Protein AF-A0A2M8WEQ7-F1 (afdb_monomer)

Sequence (123 aa):
MQTQSLDTAETPARSGWLRGLRKRWVRWTAALAVMGFGVFITLSIWAEPGSPVAFHGGRLMASGRLQQVLNDPSAAGGEYGPTVGKDFTDKAGRNCRPFAQGAIDGTACRIDGEWRVIEMRQR

pLDDT: mean 71.85, std 11.95, range [42.03, 89.12]

Organism: NCBI:txid93064

Secondary structure (DSSP, 8-state):
----------------THHHHHHHHHHHHHHHHHHHHHHHHHHHHHTSS--SEEEETTEEEE-THHHHHHH-GGG--STTS-EE---EE-TTS-EEEEEEETTEEEEEEEETTEEEEEEEEE-

Mean predicted aligned error: 16.6 Å

Foldseek 3Di:
DDDDDPDDDDDPPDPPPPVPVCVVVVVVVVVVVVVVVVVVVVVVVVPPPDDCWDCDPNFTFGDGQNQVCVVPVVSQDDPQGKHWDDWDQDPVRWIKIWIDGHQKTFIWTQDPNTTTTPTIDGD

Nearest PDB structures (foldseek):
  8tzx-assembly2_E  TM=6.313E-01  e=1.523E+00  Homo sapiens
  8buq-assembly1_A  TM=6.376E-01  e=2.019E+00  Homo sapiens
  9fd2-assembly1_b  TM=7.407E-01  e=4.699E+00  Homo sapiens
  6ud7-assembly1_B  TM=6.350E-01  e=4.699E+00  Homo sapiens
  6neo-assembly1_B  TM=6.606E-01  e=6.588E+00  Deinococcus radiodurans R1 = ATCC 13939 = DSM 20539

Solvent-accessible surface area (backbone atoms only — not comparable to full-atom values): 7300 Å² total; per-residue (Å²): 138,91,83,84,85,85,79,76,88,79,78,85,77,80,83,68,70,72,62,61,63,52,52,56,55,52,51,54,51,51,54,50,48,56,50,50,49,50,51,48,51,52,50,52,62,74,53,50,68,54,62,50,54,40,80,55,95,95,37,45,26,47,23,57,62,40,36,50,22,73,74,37,62,83,67,41,62,64,102,74,35,44,42,67,57,73,76,44,70,47,98,85,72,34,54,26,34,39,36,40,42,81,60,37,36,35,33,31,31,50,54,99,89,40,49,32,44,79,44,79,46,76,113

Radius of gyration: 32.5 Å; Cα contacts (8 Å, |Δi|>4): 152; chains: 1; bounding box: 82×35×89 Å

Structure (mmCIF, N/CA/C/O backbone):
data_AF-A0A2M8WEQ7-F1
#
_entry.id   AF-A0A2M8WEQ7-F1
#
loop_
_atom_site.group_PDB
_atom_site.id
_atom_site.type_symbol
_atom_site.label_atom_id
_atom_site.label_alt_id
_atom_site.label_comp_id
_a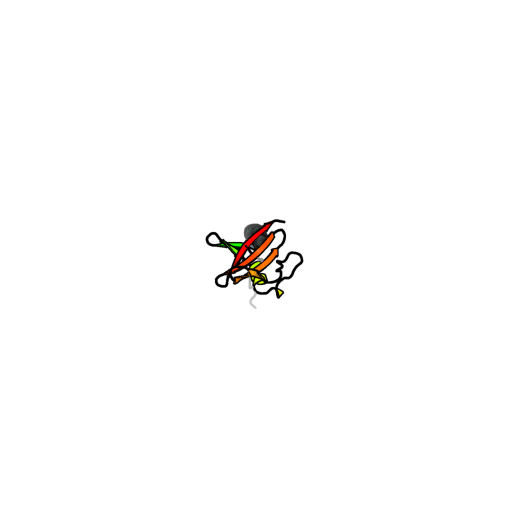tom_site.label_asym_id
_atom_site.label_entity_id
_atom_site.label_seq_id
_atom_site.pdbx_PDB_ins_code
_atom_site.Cartn_x
_atom_site.Cartn_y
_atom_site.Cartn_z
_atom_site.occupancy
_atom_site.B_iso_or_equiv
_atom_site.auth_seq_id
_atom_site.auth_comp_id
_atom_site.auth_asym_id
_atom_site.auth_atom_id
_atom_site.pdbx_PDB_model_num
ATOM 1 N N . MET A 1 1 ? 67.448 -22.110 -68.778 1.00 42.03 1 MET A N 1
ATOM 2 C CA . MET A 1 1 ? 66.779 -20.923 -68.207 1.00 42.03 1 MET A CA 1
ATOM 3 C C . MET A 1 1 ? 65.326 -20.983 -68.655 1.00 42.03 1 MET A C 1
ATOM 5 O O . MET A 1 1 ? 65.063 -20.718 -69.818 1.00 42.03 1 MET A O 1
ATOM 9 N N . GLN A 1 2 ? 64.430 -21.493 -67.804 1.00 46.06 2 GLN A N 1
ATOM 10 C CA . GLN A 1 2 ? 62.999 -21.604 -68.105 1.00 46.06 2 GLN A CA 1
ATOM 11 C C . GLN A 1 2 ? 62.310 -20.292 -67.732 1.00 46.06 2 GLN A C 1
ATOM 13 O O . GLN A 1 2 ? 62.495 -19.788 -66.627 1.00 46.06 2 GLN A O 1
ATOM 18 N N . THR A 1 3 ? 61.544 -19.746 -68.666 1.00 54.12 3 THR A N 1
ATOM 19 C CA . THR A 1 3 ? 60.697 -18.570 -68.482 1.00 54.12 3 THR A CA 1
ATOM 20 C C . THR A 1 3 ? 59.241 -18.956 -68.717 1.00 54.12 3 THR A C 1
ATOM 22 O O . THR A 1 3 ? 58.953 -19.724 -69.632 1.00 54.12 3 THR A O 1
ATOM 25 N N . GLN A 1 4 ? 58.367 -18.313 -67.932 1.00 54.44 4 GLN A N 1
ATOM 26 C CA . GLN A 1 4 ? 56.910 -18.158 -68.079 1.00 54.44 4 GLN A CA 1
ATOM 27 C C . GLN A 1 4 ? 56.033 -19.076 -67.211 1.00 54.44 4 GLN A C 1
ATOM 29 O O . GLN A 1 4 ? 55.538 -20.107 -67.656 1.00 54.44 4 GLN A O 1
ATOM 34 N N . SER A 1 5 ? 55.753 -18.612 -65.989 1.00 51.62 5 SER A N 1
ATOM 35 C CA . SER A 1 5 ? 54.477 -18.849 -65.312 1.00 51.62 5 SER A CA 1
ATOM 36 C C . SER A 1 5 ? 53.500 -17.737 -65.717 1.00 51.62 5 SER A C 1
ATOM 38 O O . SER A 1 5 ? 53.662 -16.572 -65.351 1.00 51.62 5 SER A O 1
ATOM 40 N N . LEU A 1 6 ? 52.511 -18.090 -66.536 1.00 58.34 6 LEU A N 1
ATOM 41 C CA . LEU A 1 6 ? 51.311 -17.288 -66.761 1.00 58.34 6 LEU A CA 1
ATOM 42 C C . LEU A 1 6 ? 50.342 -17.610 -65.623 1.00 58.34 6 LEU A C 1
ATOM 44 O O . LEU A 1 6 ? 49.514 -18.507 -65.755 1.00 58.34 6 LEU A O 1
ATOM 48 N N . ASP A 1 7 ? 50.466 -16.897 -64.506 1.00 56.88 7 ASP A N 1
ATOM 49 C CA . ASP A 1 7 ? 49.421 -16.903 -63.487 1.00 56.88 7 ASP A CA 1
ATOM 50 C C . ASP A 1 7 ? 48.370 -15.852 -63.841 1.00 56.88 7 ASP A C 1
ATOM 52 O O . ASP A 1 7 ? 48.548 -14.636 -63.753 1.00 56.88 7 ASP A O 1
ATOM 56 N N . THR A 1 8 ? 47.289 -16.418 -64.354 1.00 59.75 8 THR A N 1
ATOM 57 C CA . THR A 1 8 ? 45.965 -15.882 -64.625 1.00 59.75 8 THR A CA 1
ATOM 58 C C . THR A 1 8 ? 45.499 -14.878 -63.569 1.00 59.75 8 THR A C 1
ATOM 60 O O . THR A 1 8 ? 45.636 -15.081 -62.367 1.00 59.75 8 THR A O 1
ATOM 63 N N . ALA A 1 9 ? 44.915 -13.787 -64.057 1.00 60.12 9 ALA A N 1
ATOM 64 C CA . ALA A 1 9 ? 44.344 -12.699 -63.283 1.00 60.12 9 ALA A CA 1
ATOM 65 C C . ALA A 1 9 ? 43.273 -13.154 -62.278 1.00 60.12 9 ALA A C 1
ATOM 67 O O . ALA A 1 9 ? 42.354 -13.882 -62.647 1.00 60.12 9 ALA A O 1
ATOM 68 N N . GLU A 1 10 ? 43.285 -12.576 -61.074 1.00 54.62 10 GLU A N 1
ATOM 69 C CA . GLU A 1 10 ? 42.107 -12.559 -60.207 1.00 54.62 10 GLU A CA 1
ATOM 70 C C . GLU A 1 10 ? 41.823 -11.137 -59.713 1.00 54.62 10 GLU A C 1
ATOM 72 O O . GLU A 1 10 ? 42.531 -10.535 -58.907 1.00 54.62 10 GLU A O 1
ATOM 77 N N . THR A 1 11 ? 40.770 -10.564 -60.290 1.00 61.44 11 THR A N 1
ATOM 78 C CA . THR A 1 11 ? 40.176 -9.289 -59.897 1.00 61.44 11 THR A CA 1
ATOM 79 C C . THR A 1 11 ? 39.514 -9.472 -58.527 1.00 61.44 11 THR A C 1
ATOM 81 O O . THR A 1 11 ? 38.698 -10.385 -58.395 1.00 61.44 11 THR A O 1
ATOM 84 N N . PRO A 1 12 ? 39.765 -8.632 -57.503 1.00 56.47 12 PRO A N 1
ATOM 85 C CA . PRO A 1 12 ? 39.027 -8.754 -56.254 1.00 56.47 12 PRO A CA 1
ATOM 86 C C . PRO A 1 12 ? 37.552 -8.416 -56.503 1.00 56.47 12 PRO A C 1
ATOM 88 O O . PRO A 1 12 ? 37.170 -7.266 -56.737 1.00 56.47 12 PRO A O 1
ATOM 91 N N . ALA A 1 13 ? 36.712 -9.450 -56.463 1.00 58.16 13 ALA A N 1
ATOM 92 C CA . ALA A 1 13 ? 35.269 -9.341 -56.564 1.00 58.16 13 ALA A CA 1
ATOM 93 C C . ALA A 1 13 ? 34.728 -8.467 -55.420 1.00 58.16 13 ALA A C 1
ATOM 95 O O . ALA A 1 13 ? 34.742 -8.820 -54.240 1.00 58.16 13 ALA A O 1
ATOM 96 N N . ARG A 1 14 ? 34.227 -7.289 -55.795 1.00 58.00 14 ARG A N 1
ATOM 97 C CA . ARG A 1 14 ? 33.531 -6.328 -54.938 1.00 58.00 14 ARG A CA 1
ATOM 98 C C . ARG A 1 14 ? 32.280 -6.988 -54.342 1.00 58.00 14 ARG A C 1
ATOM 100 O O . ARG A 1 14 ? 31.249 -7.097 -55.003 1.00 58.00 14 ARG A O 1
ATOM 107 N N . SER A 1 15 ? 32.342 -7.391 -53.073 1.00 60.31 15 SER A N 1
ATOM 108 C CA . SER A 1 15 ? 31.239 -8.003 -52.318 1.00 60.31 15 SER A CA 1
ATOM 109 C C . SER A 1 15 ? 30.140 -6.979 -51.965 1.00 60.31 15 SER A C 1
ATOM 111 O O . SER A 1 15 ? 29.954 -6.534 -50.833 1.00 60.31 15 SER A O 1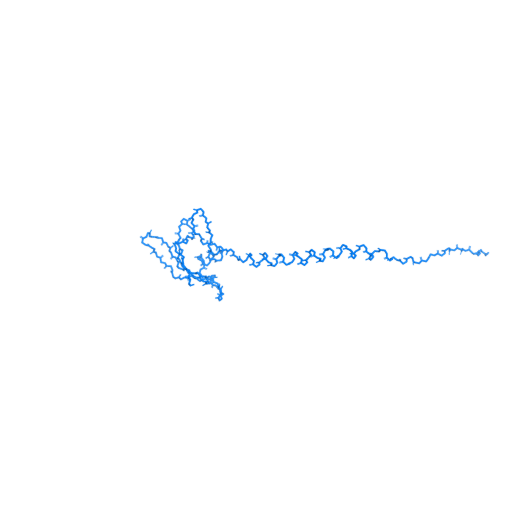
ATOM 113 N N . GLY A 1 16 ? 29.377 -6.559 -52.976 1.00 57.53 16 GLY A N 1
ATOM 114 C CA . GLY A 1 16 ? 28.244 -5.633 -52.846 1.00 57.53 16 GLY A CA 1
ATOM 115 C C . GLY A 1 16 ? 26.942 -6.260 -52.326 1.00 57.53 16 GLY A C 1
ATOM 116 O O . GLY A 1 16 ? 26.010 -5.531 -51.994 1.00 57.53 16 GLY A O 1
ATOM 117 N N . TRP A 1 17 ? 26.867 -7.586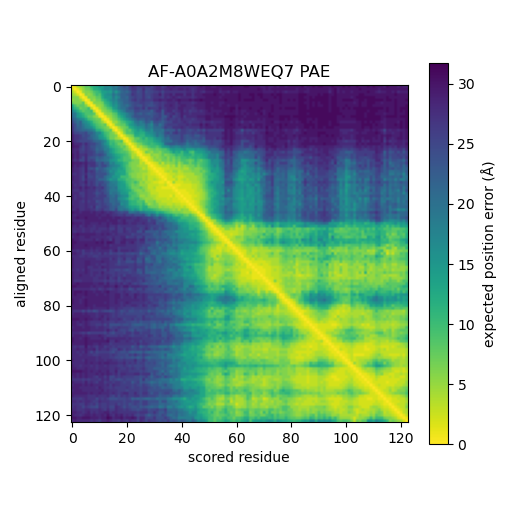 -52.216 1.00 54.38 17 TRP A N 1
ATOM 118 C CA . TRP A 1 17 ? 25.597 -8.309 -52.063 1.00 54.38 17 TRP A CA 1
ATOM 119 C C . TRP A 1 17 ? 25.087 -8.443 -50.618 1.00 54.38 17 TRP A C 1
ATOM 121 O O . TRP A 1 17 ? 23.887 -8.597 -50.399 1.00 54.38 17 TRP A O 1
ATOM 131 N N . LEU A 1 18 ? 25.947 -8.276 -49.608 1.00 54.44 18 LEU A N 1
ATOM 132 C CA . LEU A 1 18 ? 25.551 -8.413 -48.195 1.00 54.44 18 LEU A CA 1
ATOM 133 C C . LEU A 1 18 ? 24.863 -7.164 -47.608 1.00 54.44 18 LEU A C 1
ATOM 135 O O . LEU A 1 18 ? 24.296 -7.216 -46.516 1.00 54.44 18 LEU A O 1
ATOM 139 N N . ARG A 1 19 ? 24.863 -6.028 -48.321 1.00 56.56 19 ARG A N 1
ATOM 140 C CA . ARG A 1 19 ? 24.251 -4.775 -47.835 1.00 56.56 19 ARG A CA 1
ATOM 141 C C . ARG A 1 19 ? 22.738 -4.688 -48.064 1.00 56.56 19 ARG A C 1
ATOM 143 O O . ARG A 1 19 ? 22.064 -3.993 -47.308 1.00 56.56 19 ARG A O 1
ATOM 150 N N . GLY A 1 20 ? 22.195 -5.385 -49.064 1.00 55.22 20 GLY A N 1
ATOM 151 C CA . GLY A 1 20 ? 20.774 -5.290 -49.432 1.00 55.22 20 GLY A CA 1
ATOM 152 C C . GLY A 1 20 ? 19.840 -6.066 -48.497 1.00 55.22 20 GLY A C 1
ATOM 153 O O . GLY A 1 20 ? 18.846 -5.525 -48.013 1.00 55.22 20 GLY A O 1
ATOM 154 N N . LEU A 1 21 ? 20.195 -7.316 -48.185 1.00 54.97 21 LEU A N 1
ATOM 155 C CA . LEU A 1 21 ? 19.383 -8.223 -47.360 1.00 54.97 21 LEU A CA 1
ATOM 156 C C . LEU A 1 21 ? 19.338 -7.803 -45.886 1.00 54.97 21 LEU A C 1
ATOM 158 O O . LEU A 1 21 ? 18.271 -7.818 -45.267 1.00 54.97 21 LEU A O 1
ATOM 162 N N . ARG A 1 22 ? 20.469 -7.319 -45.354 1.00 56.59 22 ARG A N 1
ATOM 163 C CA . ARG A 1 22 ? 20.561 -6.793 -43.986 1.00 56.59 22 ARG A CA 1
ATOM 164 C C . ARG A 1 22 ? 19.656 -5.576 -43.794 1.00 56.59 22 ARG A C 1
ATOM 166 O O . ARG A 1 22 ? 19.045 -5.432 -42.748 1.00 56.59 22 ARG A O 1
ATOM 173 N N . LYS A 1 23 ? 19.499 -4.729 -44.817 1.00 59.78 23 LYS A N 1
ATOM 174 C CA . LYS A 1 23 ? 18.723 -3.482 -44.731 1.00 59.78 23 LYS A CA 1
ATOM 175 C C . LYS A 1 23 ? 17.220 -3.717 -44.586 1.00 59.78 23 LYS A C 1
ATOM 177 O O . LYS A 1 23 ? 16.560 -2.930 -43.918 1.00 59.78 23 LYS A O 1
ATOM 182 N N . ARG A 1 24 ? 16.674 -4.787 -45.180 1.00 60.34 24 ARG A N 1
ATOM 183 C CA . ARG A 1 24 ? 15.242 -5.100 -45.064 1.00 60.34 24 ARG A CA 1
ATOM 184 C C . ARG A 1 24 ? 14.922 -5.658 -43.680 1.00 60.34 24 ARG A C 1
ATOM 186 O O . ARG A 1 24 ? 14.065 -5.097 -43.014 1.00 60.34 24 ARG A O 1
ATOM 193 N N . TRP A 1 25 ? 15.664 -6.664 -43.217 1.00 59.53 25 TRP A N 1
ATOM 194 C CA . TRP A 1 25 ? 15.484 -7.252 -41.883 1.00 59.53 25 TRP A CA 1
ATOM 195 C C . TRP A 1 25 ? 15.759 -6.257 -40.753 1.00 59.53 25 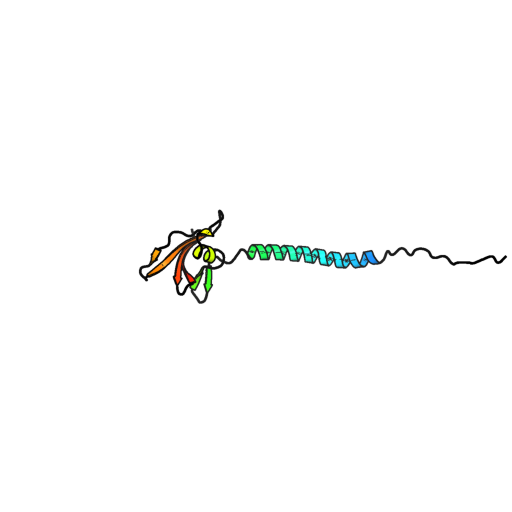TRP A C 1
ATOM 197 O O . TRP A 1 25 ? 14.942 -6.138 -39.848 1.00 59.53 25 TRP A O 1
ATOM 207 N N . VAL A 1 26 ? 16.823 -5.455 -40.862 1.00 65.56 26 VAL A N 1
ATOM 208 C CA . VAL A 1 26 ? 17.139 -4.401 -39.880 1.00 65.56 26 VAL A CA 1
ATOM 209 C C . VAL A 1 26 ? 16.028 -3.349 -39.782 1.00 65.56 26 VAL A C 1
ATOM 211 O O . VAL A 1 26 ? 15.791 -2.786 -38.716 1.00 65.56 26 VAL A O 1
ATOM 214 N N . ARG A 1 27 ? 15.302 -3.086 -40.875 1.00 62.97 27 ARG A N 1
ATOM 215 C CA . ARG A 1 27 ? 14.189 -2.128 -40.861 1.00 62.97 27 ARG A CA 1
ATOM 216 C C . ARG A 1 27 ? 12.967 -2.674 -40.121 1.00 62.97 27 ARG A C 1
ATOM 218 O O . ARG A 1 27 ? 12.314 -1.922 -39.407 1.00 62.97 27 ARG A O 1
ATOM 225 N N . TRP A 1 28 ? 12.695 -3.973 -40.248 1.00 69.56 28 TRP A N 1
ATOM 226 C CA . TRP A 1 28 ? 11.638 -4.641 -39.483 1.00 69.56 28 TRP A CA 1
ATOM 227 C C . TRP A 1 28 ? 12.004 -4.777 -38.000 1.00 69.56 28 TRP A C 1
ATOM 229 O O . TRP A 1 28 ? 11.153 -4.538 -37.148 1.00 69.56 28 TRP A O 1
ATOM 239 N N . THR A 1 29 ? 13.272 -5.054 -37.669 1.00 69.62 29 THR A N 1
ATOM 240 C CA . THR A 1 29 ? 13.717 -5.095 -36.265 1.00 69.62 29 THR A CA 1
ATOM 241 C C . THR A 1 29 ? 13.685 -3.719 -35.611 1.00 69.62 29 THR A C 1
ATOM 243 O O . THR A 1 29 ? 13.322 -3.622 -34.447 1.00 69.62 29 THR A O 1
ATOM 246 N N . ALA A 1 30 ? 14.011 -2.648 -36.342 1.00 69.00 30 ALA A N 1
ATOM 247 C CA . ALA A 1 30 ? 13.915 -1.286 -35.817 1.00 69.00 30 ALA A CA 1
ATOM 248 C C . ALA A 1 30 ? 12.460 -0.894 -35.505 1.00 69.00 30 ALA A C 1
ATOM 250 O O . ALA A 1 30 ? 12.193 -0.333 -34.447 1.00 69.00 30 ALA A O 1
ATOM 251 N N . ALA A 1 31 ? 11.512 -1.238 -36.384 1.00 71.31 31 ALA A N 1
ATOM 252 C CA . ALA A 1 31 ? 10.092 -0.972 -36.154 1.00 71.31 31 ALA A CA 1
ATOM 253 C C . ALA A 1 31 ? 9.549 -1.745 -34.939 1.00 71.31 31 ALA A C 1
ATOM 255 O O . ALA A 1 31 ? 8.888 -1.164 -34.079 1.00 71.31 31 ALA A O 1
ATOM 256 N N . LEU A 1 32 ? 9.887 -3.035 -34.829 1.00 78.12 32 LEU A N 1
ATOM 257 C CA . LEU A 1 32 ? 9.495 -3.854 -33.682 1.00 78.12 32 LEU A CA 1
ATOM 258 C C . LEU A 1 32 ? 10.178 -3.412 -32.384 1.00 78.12 32 LEU A C 1
ATOM 260 O O . LEU A 1 32 ? 9.555 -3.484 -31.333 1.00 78.12 32 LEU A O 1
ATOM 264 N N . ALA A 1 33 ? 11.417 -2.917 -32.439 1.00 75.75 33 ALA A N 1
ATOM 265 C CA . ALA A 1 33 ? 12.118 -2.415 -31.262 1.00 75.75 33 ALA A CA 1
ATOM 266 C C . ALA A 1 33 ? 11.466 -1.142 -30.709 1.00 75.75 33 ALA A C 1
ATOM 268 O O . ALA A 1 33 ? 11.247 -1.059 -29.508 1.00 75.75 33 ALA A O 1
ATOM 269 N N . VAL A 1 34 ? 11.099 -0.179 -31.562 1.00 78.44 34 VAL A N 1
ATOM 270 C CA . VAL A 1 34 ? 10.421 1.052 -31.112 1.00 78.44 34 VAL A CA 1
ATOM 271 C C . VAL A 1 34 ? 9.025 0.739 -30.570 1.00 78.44 34 VAL A C 1
ATOM 273 O O . VAL A 1 34 ? 8.640 1.264 -29.528 1.00 78.44 34 VAL A O 1
ATOM 276 N N . MET A 1 35 ? 8.287 -0.161 -31.226 1.00 81.12 35 MET A N 1
ATOM 277 C CA . MET A 1 35 ? 6.967 -0.588 -30.760 1.00 81.12 35 MET A CA 1
ATOM 278 C C . MET A 1 35 ? 7.058 -1.377 -29.448 1.00 81.12 35 MET A C 1
ATOM 280 O O . MET A 1 35 ? 6.319 -1.093 -28.512 1.00 81.12 35 MET A O 1
ATOM 284 N N . GLY A 1 36 ? 8.001 -2.314 -29.346 1.00 84.38 36 GLY A N 1
ATOM 285 C CA . GLY A 1 36 ? 8.260 -3.083 -28.133 1.00 84.38 36 GLY A CA 1
ATOM 286 C C . GLY A 1 36 ? 8.725 -2.204 -26.976 1.00 84.38 36 GLY A C 1
ATOM 287 O O . GLY A 1 36 ? 8.275 -2.402 -25.858 1.00 84.38 36 GLY A O 1
ATOM 288 N N . PHE A 1 37 ? 9.553 -1.192 -27.240 1.00 83.44 37 PHE A N 1
ATOM 289 C CA . PHE A 1 37 ? 10.006 -0.239 -26.228 1.00 83.44 37 PHE A CA 1
ATOM 290 C C . PHE A 1 37 ? 8.876 0.687 -25.765 1.00 83.44 37 PHE A C 1
ATOM 292 O O . PHE A 1 37 ? 8.738 0.925 -24.571 1.00 83.44 37 PHE A O 1
ATOM 299 N N . GLY A 1 38 ? 8.020 1.147 -26.683 1.00 80.06 38 GLY A N 1
ATOM 300 C CA . GLY A 1 38 ? 6.812 1.899 -26.340 1.00 80.06 38 GLY A CA 1
ATOM 301 C C . GLY A 1 38 ? 5.848 1.075 -25.487 1.00 80.06 38 GLY A C 1
ATOM 302 O O . GLY A 1 38 ? 5.436 1.529 -24.426 1.00 80.06 38 GLY A O 1
ATOM 303 N N . VAL A 1 39 ? 5.562 -0.166 -25.893 1.00 83.94 39 VAL A N 1
ATOM 304 C CA . VAL A 1 39 ? 4.731 -1.105 -25.121 1.00 83.94 39 VAL A CA 1
ATOM 305 C C . VAL A 1 39 ? 5.366 -1.417 -23.771 1.00 83.94 39 VAL A C 1
ATOM 307 O O . VAL A 1 39 ? 4.659 -1.442 -22.775 1.00 83.94 39 VAL A O 1
ATOM 310 N N . PHE A 1 40 ? 6.683 -1.605 -23.710 1.00 80.75 40 PHE A N 1
ATOM 311 C CA . PHE A 1 40 ? 7.399 -1.844 -22.461 1.00 80.75 40 PHE A CA 1
ATOM 312 C C . PHE A 1 40 ? 7.288 -0.645 -21.519 1.00 80.75 40 PHE A C 1
ATOM 314 O O . PHE A 1 40 ? 6.907 -0.830 -20.374 1.00 80.75 40 PHE A O 1
ATOM 321 N N . ILE A 1 41 ? 7.517 0.580 -22.002 1.00 78.94 41 ILE A N 1
ATOM 322 C CA . ILE A 1 41 ? 7.345 1.801 -21.203 1.00 78.94 41 ILE A CA 1
ATOM 323 C C . ILE A 1 41 ? 5.892 1.950 -20.747 1.00 78.94 41 ILE A C 1
ATOM 325 O O . ILE A 1 41 ? 5.651 2.195 -19.571 1.00 78.94 41 ILE A O 1
ATOM 329 N N . THR A 1 42 ? 4.912 1.775 -21.637 1.00 73.62 42 THR A N 1
ATOM 330 C CA . THR A 1 42 ? 3.493 1.859 -21.268 1.00 73.62 42 THR A CA 1
ATOM 331 C C . THR A 1 42 ? 3.121 0.789 -20.246 1.00 73.62 42 THR A C 1
ATOM 333 O O . THR A 1 42 ? 2.466 1.109 -19.262 1.00 73.62 42 THR A O 1
ATOM 336 N N . LEU A 1 43 ? 3.576 -0.453 -20.419 1.00 74.31 43 LEU A N 1
ATOM 337 C CA . LEU A 1 43 ? 3.375 -1.518 -19.441 1.00 74.31 43 LEU A CA 1
ATOM 338 C C . LEU A 1 43 ? 4.091 -1.217 -18.129 1.00 74.31 43 LEU A C 1
ATOM 340 O O . LEU A 1 43 ? 3.523 -1.512 -17.097 1.00 74.31 43 LEU A O 1
ATOM 344 N N . SER A 1 44 ? 5.280 -0.615 -18.134 1.00 62.62 44 SER A N 1
ATOM 345 C CA . SER A 1 44 ? 5.990 -0.224 -16.911 1.00 62.62 44 SER A CA 1
ATOM 346 C C . SER A 1 44 ? 5.304 0.923 -16.169 1.00 62.62 44 SER A C 1
ATOM 348 O O . SER A 1 44 ? 5.273 0.889 -14.947 1.00 62.62 44 SER A O 1
ATOM 350 N N . ILE A 1 45 ? 4.722 1.895 -16.882 1.00 63.28 45 ILE A N 1
ATOM 351 C CA . ILE A 1 45 ? 3.956 3.005 -16.287 1.00 63.28 45 ILE A CA 1
ATOM 352 C C . ILE A 1 45 ? 2.616 2.501 -15.737 1.00 63.28 45 ILE A C 1
ATOM 354 O O . ILE A 1 45 ? 2.210 2.863 -14.643 1.00 63.28 45 ILE A O 1
ATOM 358 N N . TRP A 1 46 ? 1.917 1.628 -16.466 1.00 57.62 46 TRP A N 1
ATOM 359 C CA . TRP A 1 46 ? 0.680 1.008 -15.973 1.00 57.62 46 TRP A CA 1
ATOM 360 C C . TRP A 1 46 ? 0.935 -0.098 -14.941 1.00 57.62 46 TRP A C 1
ATOM 362 O O . TRP A 1 46 ? 0.039 -0.439 -14.173 1.00 57.62 46 TRP A O 1
ATOM 372 N N . ALA A 1 47 ? 2.155 -0.631 -14.895 1.00 52.56 47 ALA A N 1
ATOM 373 C CA . ALA A 1 47 ? 2.673 -1.471 -13.823 1.00 52.56 47 ALA A CA 1
ATOM 374 C C . ALA A 1 47 ? 3.326 -0.640 -12.708 1.00 52.56 47 ALA A C 1
ATOM 376 O O . ALA A 1 47 ? 4.176 -1.156 -11.975 1.00 52.56 47 ALA A O 1
ATOM 377 N N . GLU A 1 48 ? 2.905 0.620 -12.529 1.00 52.19 48 GLU A N 1
ATOM 378 C CA . GLU A 1 48 ? 3.044 1.285 -11.238 1.00 52.19 48 GLU A CA 1
ATOM 379 C C . GLU A 1 48 ? 2.506 0.342 -10.136 1.00 52.19 48 GLU A C 1
ATOM 381 O O . GLU A 1 48 ? 1.552 -0.416 -10.356 1.00 52.19 48 GLU A O 1
ATOM 386 N N . PRO A 1 49 ? 3.156 0.304 -8.965 1.00 50.12 49 PRO A N 1
ATOM 387 C CA . PRO A 1 49 ? 3.280 -0.893 -8.145 1.00 50.12 49 PRO A CA 1
ATOM 388 C C . PRO A 1 49 ? 1.993 -1.220 -7.393 1.00 50.12 49 PRO A C 1
ATOM 390 O O . PRO A 1 49 ? 1.865 -0.918 -6.210 1.00 50.12 49 PRO A O 1
ATOM 393 N N . GLY A 1 50 ? 1.080 -1.902 -8.082 1.00 54.09 50 GLY A N 1
ATOM 394 C CA . GLY A 1 50 ? -0.160 -2.428 -7.539 1.00 54.09 50 GLY A CA 1
ATOM 395 C C . GLY A 1 50 ? -1.134 -1.324 -7.147 1.00 54.09 50 GLY A C 1
ATOM 396 O O . GLY A 1 50 ? -0.781 -0.321 -6.530 1.00 54.09 50 GLY A O 1
ATOM 397 N N . SER A 1 51 ? -2.414 -1.535 -7.440 1.00 56.19 51 SER A N 1
ATOM 398 C CA . SER A 1 51 ? -3.447 -0.836 -6.683 1.00 56.19 51 SER A CA 1
ATOM 399 C C . SER A 1 51 ? -3.087 -0.940 -5.191 1.00 56.19 51 SER A C 1
ATOM 401 O O . SER A 1 51 ? -2.778 -2.044 -4.724 1.00 56.19 51 SER A O 1
ATOM 403 N N . PRO A 1 52 ? -3.063 0.169 -4.436 1.00 59.50 52 PRO A N 1
ATOM 404 C CA . PRO A 1 52 ? -2.684 0.131 -3.025 1.00 59.50 52 PRO A CA 1
ATOM 405 C C . PRO A 1 52 ? -3.624 -0.743 -2.197 1.00 59.50 52 PRO A C 1
ATOM 407 O O . PRO A 1 52 ? -3.280 -1.197 -1.108 1.00 59.50 52 PRO A O 1
ATOM 410 N N . VAL A 1 53 ? -4.791 -1.038 -2.762 1.00 65.56 53 VAL A N 1
ATOM 411 C CA . VAL A 1 53 ? -5.748 -2.001 -2.254 1.00 65.56 53 VAL A CA 1
ATOM 412 C C . VAL A 1 53 ? -6.041 -3.070 -3.308 1.00 65.56 53 VAL A C 1
ATOM 414 O O . VAL A 1 53 ? -6.386 -2.762 -4.449 1.00 65.56 53 VAL A O 1
ATOM 417 N N . ALA A 1 54 ? -5.929 -4.336 -2.933 1.00 73.50 54 ALA A N 1
ATOM 418 C CA . ALA A 1 54 ? -6.345 -5.474 -3.735 1.00 73.50 54 ALA A CA 1
ATOM 419 C C . ALA A 1 54 ? -7.711 -5.954 -3.248 1.00 73.50 54 ALA A C 1
ATOM 421 O O . ALA A 1 54 ? -7.951 -6.088 -2.047 1.00 73.50 54 ALA A O 1
ATOM 422 N N . PHE A 1 55 ? -8.616 -6.246 -4.177 1.00 66.81 55 PHE A N 1
ATOM 423 C CA . PHE A 1 55 ? -9.889 -6.869 -3.838 1.00 66.81 55 PHE A CA 1
ATOM 424 C C . PHE A 1 55 ? -9.711 -8.390 -3.845 1.00 66.81 55 PHE A C 1
ATOM 426 O O . PHE A 1 55 ? -9.524 -8.989 -4.903 1.00 66.81 55 PHE A O 1
ATOM 433 N N . HIS A 1 56 ? -9.738 -9.022 -2.671 1.00 67.50 56 HIS A N 1
ATOM 434 C CA . HIS A 1 56 ? -9.569 -10.467 -2.530 1.00 67.50 56 HIS A CA 1
ATOM 435 C C . HIS A 1 56 ? -10.776 -11.081 -1.814 1.00 67.50 56 HIS A C 1
ATOM 437 O O . HIS A 1 56 ? -11.058 -10.776 -0.653 1.00 67.50 56 HIS A O 1
ATOM 443 N N . GLY A 1 57 ? -11.522 -11.936 -2.522 1.00 62.19 57 GLY A N 1
ATOM 444 C CA . GLY A 1 57 ? -12.663 -12.669 -1.961 1.00 62.19 57 GLY A CA 1
ATOM 445 C C . GLY A 1 57 ? -13.745 -11.773 -1.344 1.00 62.19 57 GLY A C 1
ATOM 446 O O . GLY A 1 57 ? -14.194 -12.044 -0.233 1.00 62.19 57 GLY A O 1
ATOM 447 N N . GLY A 1 58 ? -14.118 -10.677 -2.016 1.00 70.38 58 GLY A N 1
ATOM 448 C CA . GLY A 1 58 ? -15.158 -9.758 -1.529 1.00 70.38 58 GLY A CA 1
ATOM 449 C C . GLY A 1 58 ? -14.684 -8.727 -0.500 1.00 70.38 58 GLY A C 1
ATOM 450 O O . GLY A 1 58 ? -15.509 -8.019 0.070 1.00 70.38 58 GLY A O 1
ATOM 451 N N . ARG A 1 59 ? -13.377 -8.657 -0.215 1.00 75.38 59 ARG A N 1
ATOM 452 C CA . ARG A 1 59 ? -12.801 -7.791 0.823 1.00 75.38 59 ARG A CA 1
ATOM 453 C C . ARG A 1 59 ? -11.642 -6.976 0.258 1.00 75.38 59 ARG A C 1
ATOM 455 O O . ARG A 1 59 ? -10.857 -7.484 -0.538 1.00 75.38 59 ARG A O 1
ATOM 462 N N . LEU A 1 60 ? -11.530 -5.724 0.695 1.00 78.50 60 LEU A N 1
ATOM 463 C CA . LEU A 1 60 ? -10.402 -4.853 0.369 1.00 78.50 60 LEU A CA 1
ATOM 464 C C . LEU A 1 60 ? -9.227 -5.183 1.296 1.00 78.50 60 LEU A C 1
ATOM 466 O O . LEU A 1 60 ? -9.336 -5.084 2.517 1.00 78.50 60 LEU A O 1
ATOM 470 N N . MET A 1 61 ? -8.107 -5.588 0.716 1.00 77.88 61 MET A N 1
ATOM 471 C CA . MET A 1 61 ? -6.853 -5.872 1.410 1.00 77.88 61 MET A CA 1
ATOM 472 C C . MET A 1 61 ? -5.812 -4.842 0.988 1.00 77.88 61 MET A C 1
ATOM 474 O O . MET A 1 61 ? -5.791 -4.440 -0.171 1.00 77.88 61 MET A O 1
ATOM 478 N N . ALA A 1 62 ? -4.946 -4.407 1.899 1.00 80.31 62 ALA A N 1
ATOM 479 C CA . ALA A 1 62 ? -3.818 -3.564 1.517 1.00 80.31 62 ALA A CA 1
ATOM 480 C C . ALA A 1 62 ? -2.801 -4.391 0.715 1.00 80.31 62 ALA A C 1
ATOM 482 O O . ALA A 1 62 ? -2.478 -5.509 1.113 1.00 80.31 62 ALA A O 1
ATOM 483 N N . SER A 1 63 ? -2.282 -3.849 -0.389 1.00 72.12 63 SER A N 1
ATOM 484 C CA . SER A 1 63 ? -1.323 -4.537 -1.262 1.00 72.12 63 SER A CA 1
ATOM 485 C C . SER A 1 63 ? -0.185 -3.632 -1.724 1.00 72.12 63 SER A C 1
ATOM 487 O O . SER A 1 63 ? -0.254 -2.404 -1.649 1.00 72.12 63 SER A O 1
ATOM 489 N N . GLY A 1 64 ? 0.896 -4.258 -2.195 1.00 76.25 64 GLY A N 1
ATOM 490 C CA . GLY A 1 64 ? 2.058 -3.559 -2.735 1.00 76.25 64 GLY A CA 1
ATOM 491 C C . GLY A 1 64 ? 2.708 -2.642 -1.700 1.00 76.25 64 GLY A C 1
ATOM 492 O O . GLY A 1 64 ? 2.973 -3.041 -0.563 1.00 76.25 64 GLY A O 1
ATOM 493 N N . ARG A 1 65 ? 2.945 -1.387 -2.091 1.00 73.56 65 ARG A N 1
ATOM 494 C CA . ARG A 1 65 ? 3.625 -0.399 -1.242 1.00 73.56 65 ARG A CA 1
ATOM 495 C C . ARG A 1 65 ? 2.827 -0.057 0.020 1.00 73.56 65 ARG A C 1
ATOM 497 O O . ARG A 1 65 ? 3.436 0.184 1.057 1.00 73.56 65 ARG A O 1
ATOM 504 N N . LEU A 1 66 ? 1.490 -0.094 -0.026 1.00 75.00 66 LEU A N 1
ATOM 505 C CA . LEU A 1 66 ? 0.660 0.187 1.150 1.00 75.00 66 LEU A CA 1
ATOM 506 C C . LEU A 1 66 ? 0.845 -0.879 2.236 1.00 75.00 66 LEU A C 1
ATOM 508 O O . LEU A 1 66 ? 1.027 -0.549 3.403 1.00 75.00 66 LEU A O 1
ATOM 512 N N . GLN A 1 67 ? 0.860 -2.157 1.853 1.00 78.56 67 GLN A N 1
ATOM 513 C CA . GLN A 1 67 ? 1.095 -3.258 2.791 1.00 78.56 67 GLN A CA 1
ATOM 514 C C . GLN A 1 67 ? 2.490 -3.182 3.420 1.00 78.56 67 GLN A C 1
ATOM 516 O O . GLN A 1 67 ? 2.653 -3.460 4.607 1.00 78.56 67 GLN A O 1
ATOM 521 N N . GLN A 1 68 ? 3.491 -2.774 2.637 1.00 78.75 68 GLN A N 1
ATOM 522 C CA . GLN A 1 68 ? 4.854 -2.604 3.125 1.00 78.75 68 GLN A CA 1
ATOM 523 C C . GLN A 1 68 ? 4.949 -1.492 4.174 1.00 78.75 68 GLN A C 1
ATOM 525 O O . GLN A 1 68 ? 5.526 -1.727 5.230 1.00 78.75 68 GLN A O 1
ATOM 530 N N . VAL A 1 69 ? 4.321 -0.335 3.936 1.00 82.06 69 VAL A N 1
ATOM 531 C CA . VAL A 1 69 ? 4.313 0.771 4.910 1.00 82.06 69 VAL A CA 1
ATOM 532 C C . VAL A 1 69 ? 3.442 0.458 6.133 1.00 82.06 69 VAL A C 1
ATOM 534 O O . VAL A 1 69 ? 3.768 0.848 7.251 1.00 82.06 69 VAL A O 1
ATOM 537 N N . LEU A 1 70 ? 2.357 -0.306 5.967 1.00 81.56 70 LEU A N 1
ATOM 538 C CA . LEU A 1 70 ? 1.564 -0.791 7.100 1.00 81.56 70 LEU A CA 1
ATOM 539 C C . LEU A 1 70 ? 2.343 -1.776 7.980 1.00 81.56 70 LEU A C 1
ATOM 541 O O . LEU A 1 70 ? 2.119 -1.798 9.187 1.00 81.56 70 LEU A O 1
ATOM 545 N N . ASN A 1 71 ? 3.252 -2.570 7.411 1.00 82.38 71 ASN A N 1
ATOM 546 C CA . ASN A 1 71 ? 4.134 -3.458 8.171 1.00 82.38 71 ASN A CA 1
ATOM 547 C C . ASN A 1 71 ? 5.306 -2.705 8.810 1.00 82.38 71 ASN A C 1
ATOM 549 O O . ASN A 1 71 ? 5.578 -2.901 9.993 1.00 82.38 71 ASN A O 1
ATOM 553 N N . ASP A 1 72 ? 5.961 -1.836 8.045 1.00 81.81 72 ASP A N 1
ATOM 554 C CA . ASP A 1 72 ? 7.069 -0.998 8.489 1.00 81.81 72 ASP A CA 1
ATOM 555 C C . ASP A 1 72 ? 6.780 0.479 8.168 1.00 81.81 72 ASP A C 1
ATOM 557 O O . ASP A 1 72 ? 7.014 0.930 7.043 1.00 81.81 72 ASP A O 1
ATOM 561 N N . PRO A 1 73 ? 6.310 1.261 9.156 1.00 75.00 73 PRO A N 1
ATOM 562 C CA . PRO A 1 73 ? 6.054 2.690 8.988 1.00 75.00 73 PRO A CA 1
ATOM 563 C C . PRO A 1 73 ? 7.300 3.486 8.582 1.00 75.00 73 PRO A C 1
ATOM 565 O O . PRO A 1 73 ? 7.174 4.570 8.021 1.00 75.00 73 PRO A O 1
ATOM 568 N N . SER A 1 74 ? 8.501 2.953 8.825 1.00 74.31 74 SER A N 1
ATOM 569 C CA . SER A 1 74 ? 9.781 3.570 8.450 1.00 74.31 74 SER A CA 1
ATOM 570 C C . SER A 1 74 ? 10.008 3.547 6.936 1.00 74.31 74 SER A C 1
ATOM 572 O O . SER A 1 74 ? 10.786 4.342 6.415 1.00 74.31 74 SER A O 1
ATOM 574 N N . ALA A 1 75 ? 9.304 2.665 6.217 1.00 72.44 75 ALA A N 1
ATOM 575 C CA . ALA A 1 75 ? 9.283 2.619 4.760 1.00 72.44 75 ALA A CA 1
ATOM 576 C C . ALA A 1 75 ? 8.374 3.702 4.139 1.00 72.44 75 ALA A C 1
ATOM 578 O O . ALA A 1 75 ? 8.316 3.822 2.910 1.00 72.44 75 ALA A O 1
ATOM 579 N N . ALA A 1 76 ? 7.661 4.491 4.958 1.00 71.94 76 ALA A N 1
ATOM 580 C CA . ALA A 1 76 ? 6.932 5.665 4.491 1.00 71.94 76 ALA A CA 1
ATOM 581 C C . ALA A 1 76 ? 7.934 6.701 3.959 1.00 71.94 76 ALA A C 1
ATOM 583 O O . ALA A 1 76 ? 8.708 7.289 4.711 1.00 71.94 76 ALA A O 1
ATOM 584 N N . GLY A 1 77 ? 7.938 6.924 2.646 1.00 61.59 77 GLY A N 1
ATOM 585 C CA . GLY A 1 77 ? 8.882 7.840 2.016 1.00 61.59 77 GLY A CA 1
ATOM 586 C C . GLY A 1 77 ? 8.481 8.224 0.596 1.00 61.59 77 GLY A C 1
ATOM 587 O O . GLY A 1 77 ? 8.090 7.366 -0.204 1.00 61.59 77 GLY A O 1
ATOM 588 N N . GLY A 1 78 ? 8.614 9.520 0.302 1.00 63.28 78 GLY A N 1
ATOM 589 C CA . GLY A 1 78 ? 8.264 10.168 -0.964 1.00 63.28 78 GLY A CA 1
ATOM 590 C C . GLY A 1 78 ? 7.073 11.118 -0.819 1.00 63.28 78 GLY A C 1
ATOM 591 O O . GLY A 1 78 ? 6.109 10.796 -0.135 1.00 63.28 78 GLY A O 1
ATOM 592 N N . GLU A 1 79 ? 7.126 12.270 -1.494 1.00 59.53 79 GLU A N 1
ATOM 593 C CA . GLU A 1 79 ? 6.081 13.317 -1.490 1.00 59.53 79 GLU A CA 1
ATOM 594 C C . GLU A 1 79 ? 4.698 12.795 -1.942 1.00 59.53 79 GLU A C 1
ATOM 596 O O . GLU A 1 79 ? 3.665 13.325 -1.549 1.00 59.53 79 GLU A O 1
ATOM 601 N N . TYR A 1 80 ? 4.684 11.684 -2.689 1.00 61.88 80 TYR A N 1
ATOM 602 C CA . TYR A 1 80 ? 3.489 10.978 -3.170 1.00 61.88 80 TYR A CA 1
ATOM 603 C C . TYR A 1 80 ? 3.368 9.540 -2.620 1.00 61.88 80 TYR A C 1
ATOM 605 O O . TYR A 1 80 ? 2.600 8.728 -3.138 1.00 61.88 80 TYR A O 1
ATOM 613 N N . GLY A 1 81 ? 4.169 9.180 -1.611 1.00 67.12 81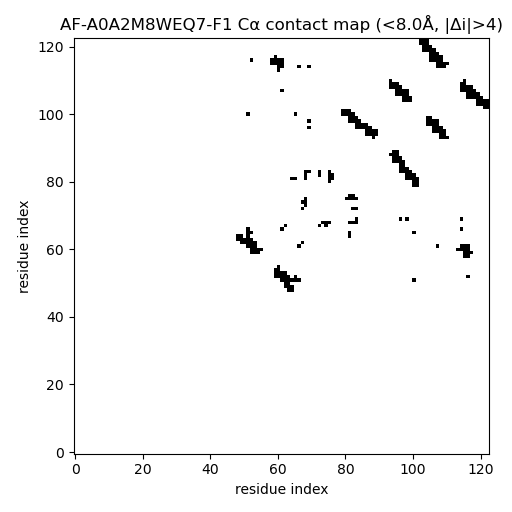 GLY A N 1
ATOM 614 C CA . GLY A 1 81 ? 4.199 7.837 -1.030 1.00 67.12 81 GLY A CA 1
ATOM 615 C C . GLY A 1 81 ? 3.063 7.588 -0.025 1.00 67.12 81 GLY A C 1
ATOM 616 O O . GLY A 1 81 ? 2.544 8.536 0.563 1.00 67.12 81 GLY A O 1
ATOM 617 N N . PRO A 1 82 ? 2.667 6.321 0.209 1.00 74.06 82 PRO A N 1
ATOM 618 C CA . PRO A 1 82 ? 1.736 5.989 1.281 1.00 74.06 82 PRO A CA 1
ATOM 619 C C . PRO A 1 82 ? 2.313 6.392 2.642 1.00 74.06 82 PRO A C 1
ATOM 621 O O . PRO A 1 82 ? 3.467 6.097 2.956 1.00 74.06 82 PRO A O 1
ATOM 624 N N . THR A 1 83 ? 1.487 7.046 3.451 1.00 79.75 83 THR A N 1
ATOM 625 C CA . THR A 1 83 ? 1.780 7.441 4.831 1.00 79.75 83 THR A CA 1
ATOM 626 C C . THR A 1 83 ? 0.830 6.725 5.778 1.00 79.75 83 THR A C 1
ATOM 628 O O . THR A 1 83 ? -0.322 6.452 5.440 1.00 79.75 83 THR A O 1
ATOM 631 N N . VAL A 1 84 ? 1.323 6.386 6.966 1.00 84.25 84 VAL A N 1
ATOM 632 C CA . VAL A 1 84 ? 0.566 5.657 7.988 1.00 84.25 84 VAL A CA 1
ATOM 633 C C . VAL A 1 84 ? 0.583 6.471 9.276 1.00 84.25 84 VAL A C 1
ATOM 635 O O . VAL A 1 84 ? 1.615 7.018 9.663 1.00 84.25 84 VAL A O 1
ATOM 638 N N . GLY A 1 85 ? -0.585 6.606 9.902 1.00 80.06 85 GLY A N 1
ATOM 639 C CA . GLY A 1 85 ? -0.749 7.294 11.179 1.00 80.06 85 GL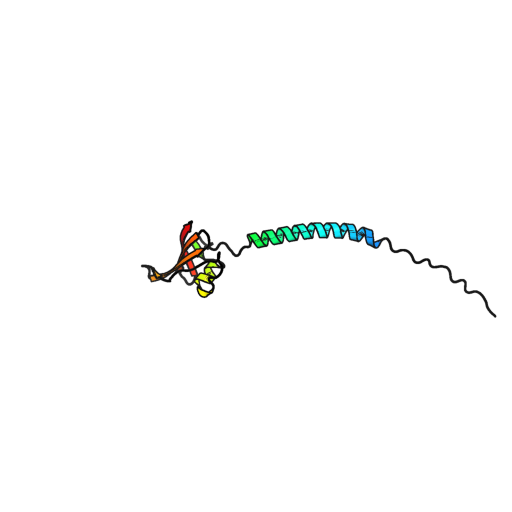Y A CA 1
ATOM 640 C C . GLY A 1 85 ? -0.543 6.364 12.375 1.00 80.06 85 GLY A C 1
ATOM 641 O O . GLY A 1 85 ? -0.060 5.244 12.246 1.00 80.06 85 GLY A O 1
ATOM 642 N N . LYS A 1 86 ? -0.913 6.835 13.569 1.00 81.62 86 LYS A N 1
ATOM 643 C CA . LYS A 1 86 ? -0.742 6.063 14.808 1.00 81.62 86 LYS A CA 1
ATOM 644 C C . LYS A 1 86 ? -1.647 4.831 14.852 1.00 81.62 86 LYS A C 1
ATOM 646 O O . LYS A 1 86 ? -2.834 4.917 14.544 1.00 81.62 86 LYS A O 1
ATOM 651 N N . ASP A 1 87 ? -1.081 3.732 15.334 1.00 86.62 87 ASP A N 1
ATOM 652 C CA . ASP A 1 87 ? -1.800 2.517 15.703 1.00 86.62 87 ASP A CA 1
ATOM 653 C C . ASP A 1 87 ? -2.850 2.792 16.774 1.00 86.62 87 ASP A C 1
ATOM 655 O O . ASP A 1 87 ? -2.590 3.485 17.762 1.00 86.62 87 ASP A O 1
ATOM 659 N N . PHE A 1 88 ? -4.017 2.180 16.611 1.00 87.50 88 PHE A N 1
ATOM 660 C CA . PHE A 1 88 ? -5.058 2.156 17.623 1.00 87.50 88 PHE A CA 1
ATOM 661 C C . PHE A 1 88 ? -5.735 0.790 17.666 1.00 87.50 88 PHE A C 1
ATOM 663 O O . PHE A 1 88 ? -5.803 0.067 16.674 1.00 87.50 88 PHE A O 1
ATOM 670 N N . THR A 1 89 ? -6.267 0.438 18.828 1.00 88.88 89 THR A N 1
ATOM 671 C CA . THR A 1 89 ? -7.048 -0.786 18.992 1.00 88.88 89 THR A CA 1
ATOM 672 C C . THR A 1 89 ? -8.528 -0.448 18.875 1.00 88.88 89 THR A C 1
ATOM 674 O O . THR A 1 89 ? -9.031 0.407 19.602 1.00 88.88 89 THR A O 1
ATOM 677 N N . ASP A 1 90 ? -9.229 -1.105 17.956 1.00 86.25 90 ASP A N 1
ATOM 678 C CA . ASP A 1 90 ? -10.680 -0.962 17.805 1.00 86.25 90 ASP A CA 1
ATOM 679 C C . ASP A 1 90 ? -11.434 -1.649 18.966 1.00 86.25 90 ASP A C 1
ATOM 681 O O . ASP A 1 90 ? -10.876 -2.475 19.688 1.00 86.25 90 ASP A O 1
ATOM 685 N N . LYS A 1 91 ? -12.735 -1.373 19.126 1.00 82.44 91 LYS A N 1
ATOM 686 C CA . LYS A 1 91 ? -13.614 -1.978 20.148 1.00 82.44 91 LYS A CA 1
ATOM 687 C C . LYS A 1 91 ? -13.639 -3.509 20.097 1.00 82.44 91 LYS A C 1
ATOM 689 O O . LYS A 1 91 ? -13.909 -4.151 21.104 1.00 82.44 91 LYS A O 1
ATOM 694 N N . ALA A 1 92 ? -13.340 -4.087 18.934 1.00 81.00 92 ALA A N 1
ATOM 695 C CA . ALA A 1 92 ? -13.203 -5.527 18.731 1.00 81.00 92 ALA A CA 1
ATOM 696 C C . ALA A 1 92 ? -11.819 -6.093 19.129 1.00 81.00 92 ALA A C 1
ATOM 698 O O . ALA A 1 92 ? -11.547 -7.259 18.861 1.00 81.00 92 ALA A O 1
ATOM 699 N N . GLY A 1 93 ? -10.917 -5.288 19.705 1.00 84.19 93 GLY A N 1
ATOM 700 C CA . GLY A 1 93 ? -9.569 -5.718 20.101 1.00 84.19 93 GLY A CA 1
ATOM 701 C C . GLY A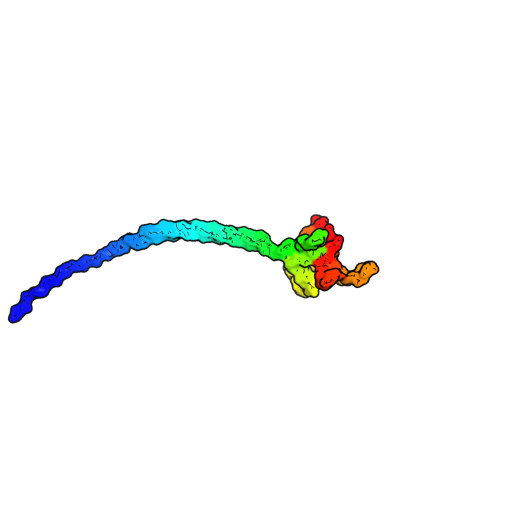 1 93 ? -8.579 -5.868 18.940 1.00 84.19 93 GLY A C 1
ATOM 702 O O . GLY A 1 93 ? -7.514 -6.456 19.107 1.00 84.19 93 GLY A O 1
ATOM 703 N N . ARG A 1 94 ? -8.915 -5.359 17.749 1.00 86.25 94 ARG A N 1
ATOM 704 C CA . ARG A 1 94 ? -8.081 -5.465 16.540 1.00 86.25 94 ARG A CA 1
ATOM 705 C C . ARG A 1 94 ? -7.114 -4.288 16.458 1.00 86.25 94 ARG A C 1
ATOM 707 O O . ARG A 1 94 ? -7.538 -3.158 16.682 1.00 86.25 94 ARG A O 1
ATOM 714 N N . ASN A 1 95 ? -5.855 -4.541 16.090 1.00 88.44 95 ASN A N 1
ATOM 715 C CA . ASN A 1 95 ? -4.888 -3.474 15.813 1.00 88.44 95 ASN A CA 1
ATOM 716 C C . ASN A 1 95 ? -5.200 -2.850 14.446 1.00 88.44 95 ASN A C 1
ATOM 718 O O . ASN A 1 95 ? -5.153 -3.538 13.426 1.00 88.44 95 ASN A O 1
ATOM 722 N N . CYS A 1 96 ? -5.539 -1.569 14.441 1.00 89.12 96 CYS A N 1
ATOM 723 C CA . CYS A 1 96 ? -5.902 -0.799 13.269 1.00 89.12 96 CYS A CA 1
ATOM 724 C C . CYS A 1 96 ? -4.959 0.391 13.090 1.00 89.12 96 CYS A C 1
ATOM 726 O O . CYS A 1 96 ? -4.501 1.007 14.052 1.00 89.12 96 CYS A O 1
ATOM 728 N N . ARG A 1 97 ? -4.667 0.717 11.833 1.00 88.44 97 ARG A N 1
ATOM 729 C CA . ARG A 1 97 ? -3.797 1.818 11.431 1.00 88.44 97 ARG A CA 1
ATOM 730 C C . ARG A 1 97 ? -4.485 2.642 10.342 1.00 88.44 97 ARG A C 1
ATOM 732 O O . ARG A 1 97 ? -4.910 2.070 9.331 1.00 88.44 97 ARG A O 1
ATOM 739 N N . PRO A 1 98 ? -4.606 3.967 10.518 1.00 86.56 98 PRO A N 1
ATOM 740 C CA . PRO A 1 98 ? -5.053 4.844 9.452 1.00 86.56 98 PRO A CA 1
ATOM 741 C C . PRO A 1 98 ? -3.926 5.025 8.431 1.00 86.56 98 PRO A C 1
ATOM 743 O O . PRO A 1 98 ? -2.753 5.112 8.800 1.00 86.56 98 PRO A O 1
ATOM 746 N N . PHE A 1 99 ? -4.273 5.096 7.153 1.00 86.94 99 PHE A N 1
ATOM 747 C CA . PHE A 1 99 ? -3.338 5.320 6.059 1.00 86.94 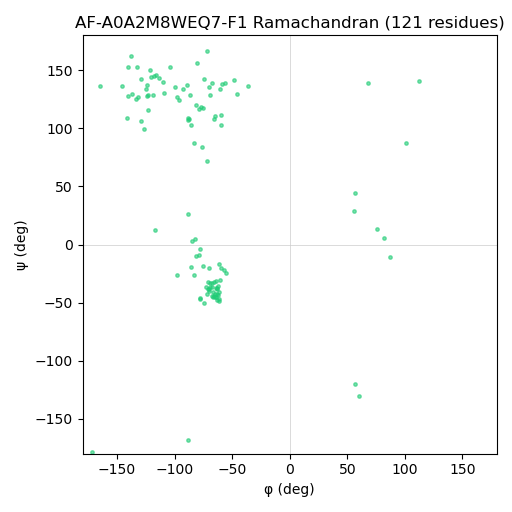99 PHE A CA 1
ATOM 748 C C . PHE A 1 99 ? -3.849 6.407 5.115 1.00 86.94 99 PHE A C 1
ATOM 750 O O . PHE A 1 99 ? -5.053 6.618 4.979 1.00 86.94 99 PHE A O 1
ATOM 757 N N . ALA A 1 100 ? -2.923 7.081 4.444 1.00 82.00 100 ALA A N 1
ATOM 758 C CA . ALA A 1 100 ? -3.212 8.038 3.389 1.00 82.00 100 ALA A CA 1
ATOM 759 C C . ALA A 1 100 ? -2.241 7.829 2.225 1.00 82.00 100 ALA A C 1
ATOM 761 O O . ALA A 1 100 ? -1.027 7.761 2.415 1.00 82.00 100 ALA A O 1
ATOM 762 N N . GLN A 1 101 ? -2.773 7.722 1.012 1.00 75.69 101 GLN A N 1
ATOM 763 C CA . GLN A 1 101 ? -2.006 7.565 -0.214 1.00 75.69 101 GLN A CA 1
ATOM 764 C C . GLN A 1 101 ? -2.652 8.369 -1.344 1.00 75.69 101 GLN A C 1
ATOM 766 O O . GLN A 1 101 ? -3.707 8.005 -1.866 1.00 75.69 101 GLN A O 1
ATOM 771 N N . GLY A 1 102 ? -1.993 9.456 -1.750 1.00 75.44 102 GLY A N 1
ATOM 772 C CA . GLY A 1 102 ? -2.499 10.346 -2.795 1.00 75.44 102 GLY A CA 1
ATOM 773 C C . GLY A 1 102 ? -3.892 10.885 -2.455 1.00 75.44 102 GLY A C 1
ATOM 774 O O . GLY A 1 102 ? -4.073 11.534 -1.429 1.00 75.44 102 GLY A O 1
ATOM 775 N N . ALA A 1 103 ? -4.874 10.593 -3.311 1.00 67.00 103 ALA A N 1
ATOM 776 C CA . ALA A 1 103 ? -6.267 11.025 -3.159 1.00 67.00 103 ALA A CA 1
ATOM 777 C C . ALA A 1 103 ? -7.125 10.107 -2.264 1.00 67.00 103 ALA A C 1
ATOM 779 O O . ALA A 1 103 ? -8.330 10.317 -2.149 1.00 67.00 103 ALA A O 1
ATOM 780 N N . ILE A 1 104 ? -6.539 9.061 -1.675 1.00 72.38 104 ILE A N 1
ATOM 781 C CA . ILE A 1 104 ? -7.263 8.063 -0.885 1.00 72.38 104 ILE A CA 1
ATOM 782 C C . ILE A 1 104 ? -6.734 8.062 0.547 1.00 72.38 104 ILE A C 1
ATOM 784 O O . ILE A 1 104 ? -5.539 7.881 0.776 1.00 72.38 104 ILE A O 1
ATOM 788 N N . ASP A 1 105 ? -7.634 8.168 1.513 1.00 83.75 105 ASP A N 1
ATOM 789 C CA . ASP A 1 105 ? -7.385 7.952 2.934 1.00 83.75 105 ASP A CA 1
ATOM 790 C C . ASP A 1 105 ? -8.286 6.839 3.475 1.00 83.75 105 ASP A C 1
ATOM 792 O O . ASP A 1 105 ? -9.361 6.569 2.952 1.00 83.75 105 ASP A O 1
ATOM 796 N N . GLY A 1 106 ? -7.839 6.112 4.491 1.00 86.38 106 GLY A N 1
ATOM 797 C CA . GLY A 1 106 ? -8.600 4.978 4.998 1.00 86.38 106 GLY A CA 1
ATOM 798 C C . GLY A 1 106 ? -8.034 4.383 6.271 1.00 86.38 106 GLY A C 1
ATOM 799 O O . GLY A 1 106 ? -7.031 4.845 6.808 1.00 86.38 106 GLY A O 1
ATOM 800 N N . THR A 1 107 ? -8.684 3.327 6.748 1.00 87.25 107 THR A N 1
ATOM 801 C CA . THR A 1 107 ? -8.243 2.567 7.919 1.00 87.25 107 THR A CA 1
ATOM 802 C C . THR A 1 107 ? -8.072 1.102 7.552 1.00 87.25 107 THR A C 1
ATOM 804 O O . THR A 1 107 ? -8.988 0.466 7.021 1.00 87.25 107 THR A O 1
ATOM 807 N N . ALA A 1 108 ? -6.902 0.549 7.872 1.00 88.31 108 ALA A N 1
ATOM 808 C CA . ALA A 1 108 ? -6.606 -0.868 7.743 1.00 88.31 108 ALA A CA 1
ATOM 809 C C . ALA A 1 108 ? -6.496 -1.517 9.126 1.00 88.31 108 ALA A C 1
ATOM 811 O O . ALA A 1 108 ? -5.775 -1.029 9.988 1.00 88.31 108 ALA A O 1
ATOM 812 N N . CYS A 1 109 ? -7.181 -2.635 9.339 1.00 88.44 109 CYS A N 1
ATOM 813 C CA . CYS A 1 109 ? -7.091 -3.434 10.555 1.00 88.44 109 CYS A CA 1
ATOM 814 C C . CYS A 1 109 ? -6.394 -4.759 10.277 1.00 88.44 109 CYS A C 1
ATOM 816 O O . CYS A 1 109 ? -6.644 -5.409 9.261 1.00 88.44 109 CYS A O 1
ATOM 818 N N . ARG A 1 110 ? -5.549 -5.184 11.212 1.00 86.81 110 ARG A N 1
ATOM 819 C CA . ARG A 1 110 ? -4.856 -6.463 11.147 1.00 86.81 110 ARG A CA 1
ATOM 820 C C . ARG A 1 110 ? -5.803 -7.588 11.558 1.00 86.81 110 ARG A C 1
ATOM 822 O O . ARG A 1 110 ? -6.280 -7.618 12.692 1.00 86.81 110 ARG A O 1
ATOM 829 N N . ILE A 1 111 ? -6.090 -8.496 10.629 1.00 85.12 111 ILE A N 1
ATOM 830 C CA . ILE A 1 111 ? -6.984 -9.645 10.804 1.00 85.12 111 ILE A CA 1
ATOM 831 C C . ILE A 1 111 ? -6.265 -10.864 10.227 1.00 85.12 111 ILE A C 1
ATOM 833 O O . ILE A 1 111 ? -5.820 -10.817 9.086 1.00 85.12 111 ILE A O 1
ATOM 837 N N . ASP A 1 112 ? -6.115 -11.928 11.016 1.00 81.44 112 ASP A N 1
ATOM 838 C CA . ASP A 1 112 ? -5.424 -13.164 10.605 1.00 81.44 112 ASP A CA 1
ATOM 839 C C . ASP A 1 112 ? -3.980 -12.939 10.101 1.00 81.44 112 ASP A C 1
ATOM 841 O O . ASP A 1 112 ? -3.465 -13.669 9.263 1.00 81.44 112 ASP A O 1
ATOM 845 N N . GLY A 1 113 ? -3.311 -11.897 10.611 1.00 80.69 113 GLY A N 1
ATOM 846 C CA . GLY A 1 113 ? -1.948 -11.523 10.214 1.00 80.69 113 GLY A CA 1
ATOM 847 C C . GLY A 1 113 ? -1.861 -10.598 8.996 1.00 80.69 113 GLY A C 1
ATOM 848 O O . GLY A 1 113 ? -0.802 -10.002 8.790 1.00 80.69 113 GLY A O 1
ATOM 849 N N . GLU A 1 114 ? -2.962 -10.392 8.271 1.00 81.12 114 GLU A N 1
ATOM 850 C CA . GLU A 1 114 ? -3.046 -9.543 7.080 1.00 81.12 114 GLU A CA 1
ATOM 851 C C . GLU A 1 114 ? -3.726 -8.198 7.363 1.00 81.12 114 GLU A C 1
ATOM 853 O O . GLU A 1 114 ? -4.562 -8.069 8.259 1.00 81.12 114 GLU A O 1
ATOM 858 N N . TRP A 1 115 ? -3.380 -7.175 6.581 1.00 84.56 115 TRP A N 1
ATOM 859 C CA . TRP A 1 115 ? -3.982 -5.847 6.685 1.00 84.56 115 TRP A CA 1
ATOM 860 C C . TRP A 1 115 ? -5.226 -5.744 5.804 1.00 84.56 115 TRP A C 1
ATOM 862 O O . TRP A 1 115 ? -5.132 -5.644 4.579 1.00 84.56 115 TRP A O 1
ATOM 872 N N . ARG A 1 116 ? -6.402 -5.725 6.435 1.00 86.12 116 ARG A N 1
ATOM 873 C CA . ARG A 1 116 ? -7.689 -5.548 5.758 1.00 86.12 116 ARG A CA 1
ATOM 874 C C . ARG A 1 116 ? -8.146 -4.104 5.852 1.00 86.12 116 ARG A C 1
ATOM 876 O O . ARG A 1 116 ? -8.272 -3.570 6.951 1.00 86.12 116 ARG A O 1
ATOM 883 N N . VAL A 1 117 ? -8.458 -3.496 4.717 1.00 86.12 117 VAL A N 1
ATOM 884 C CA . VAL A 1 117 ? -9.035 -2.153 4.669 1.00 86.12 117 VAL A CA 1
ATOM 885 C C . VAL A 1 117 ? -10.512 -2.251 5.030 1.00 86.12 117 VAL A C 1
ATOM 887 O O . VAL A 1 117 ? -11.276 -2.959 4.375 1.00 86.12 117 VAL A O 1
ATOM 890 N N . ILE A 1 118 ? -10.894 -1.584 6.116 1.00 84.56 118 ILE A N 1
ATOM 891 C CA . ILE A 1 118 ? -12.276 -1.565 6.618 1.00 84.56 118 ILE A CA 1
ATOM 892 C C . ILE A 1 118 ? -13.028 -0.314 6.176 1.00 84.56 118 ILE A C 1
ATOM 894 O O . ILE A 1 118 ? -14.248 -0.341 6.054 1.00 84.56 118 ILE A O 1
ATOM 898 N N . GLU A 1 119 ? -12.296 0.763 5.918 1.00 82.62 119 GLU A N 1
ATOM 899 C CA . GLU A 1 119 ? -12.843 2.046 5.517 1.00 82.62 119 GLU A CA 1
ATOM 900 C C . GLU A 1 119 ? -11.879 2.701 4.539 1.00 82.62 119 GLU A C 1
ATOM 902 O O . GLU A 1 119 ? -10.662 2.674 4.735 1.00 82.62 119 GLU A O 1
ATOM 907 N N . MET A 1 120 ? -12.438 3.267 3.477 1.00 81.19 120 MET A N 1
ATOM 908 C CA . MET A 1 120 ? -11.713 3.977 2.438 1.00 81.19 120 MET A CA 1
ATOM 909 C C . MET A 1 120 ? -12.553 5.187 2.048 1.00 81.19 120 MET A C 1
ATOM 911 O O . MET A 1 120 ? -13.740 5.062 1.743 1.00 81.19 120 MET A O 1
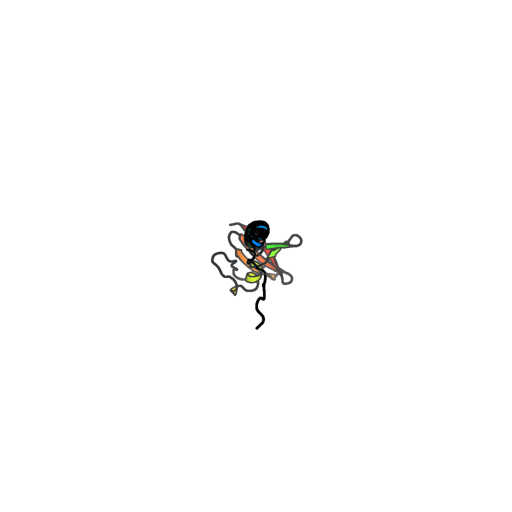ATOM 915 N N . ARG A 1 121 ? -11.929 6.355 2.073 1.00 77.56 121 ARG A N 1
ATOM 916 C CA . ARG A 1 121 ? -12.492 7.645 1.718 1.00 77.56 121 ARG A CA 1
ATOM 917 C C . ARG A 1 121 ? -11.621 8.252 0.623 1.00 77.56 121 ARG A C 1
ATOM 919 O O . ARG A 1 121 ? -10.400 8.144 0.647 1.00 77.56 121 ARG A O 1
ATOM 926 N N . GLN A 1 122 ? -12.267 8.826 -0.382 1.00 73.44 122 GLN A N 1
ATOM 927 C CA . GLN A 1 122 ? -11.589 9.651 -1.376 1.00 73.44 122 GLN A CA 1
ATOM 928 C C . GLN A 1 122 ? -11.669 11.105 -0.910 1.00 73.44 122 GLN A C 1
ATOM 930 O O . GLN A 1 122 ? -12.736 11.539 -0.457 1.00 73.44 122 GLN A O 1
ATOM 935 N N . ARG A 1 123 ? -10.541 11.816 -0.969 1.00 59.88 123 ARG A N 1
ATOM 936 C CA . ARG A 1 123 ? -10.475 13.255 -0.692 1.00 59.88 123 ARG A CA 1
ATOM 937 C C . ARG A 1 123 ? -10.985 14.090 -1.853 1.00 59.88 123 ARG A C 1
ATOM 939 O O . ARG A 1 123 ? -10.724 13.707 -3.013 1.00 59.88 123 ARG A O 1
#